Protein AF-A0A2C9CU06-F1 (afdb_monomer_lite)

Foldseek 3Di:
DAFPPPPPPDDPVLLVLCVVLVVQVVVCVVVVPQFDAPVNQVSCPGPNNLPDHGDGGDGDDDDPSNVVSVVVSVVVVVVRVVVVVVVVVVVVVVVVVVVVVVD

Sequence (103 aa):
MQRPSKYIHTDVPDWADTISMFGELRNHITHSTPTATEKLEKSCNIKGNMGFSFKSGDSIFVNLFHLMAIECFIDQYLNTLNTSLIDLAMKTSDRSSLQTSNQ

pLDDT: mean 87.32, std 11.25, range [45.38, 96.38]

Organism: NCBI:txid1690039

Radius of gyration: 18.96 Å; chains: 1; bounding box: 49×25×53 Å

Secondary structure (DSSP, 8-state):
-PPPTT--S--HHHHHHHHHHHHHHHHHHHTT--B--HHHHHHTSSTT-TT----TTSB----HHHHHHHHHHHHHHHHHHHHHHHHHHHHHHHHHHHHHT--

Structure (mmCIF, N/CA/C/O backbone):
data_AF-A0A2C9CU06-F1
#
_entry.id   AF-A0A2C9CU06-F1
#
loop_
_atom_site.group_PDB
_atom_site.id
_atom_site.type_symbol
_atom_site.label_atom_id
_atom_site.label_alt_id
_atom_site.label_comp_id
_atom_site.label_asym_id
_atom_site.label_entity_id
_atom_site.label_seq_id
_atom_site.pdbx_PDB_ins_code
_atom_site.Cartn_x
_atom_site.Cartn_y
_atom_site.Cartn_z
_atom_site.occupancy
_atom_site.B_iso_or_equiv
_atom_site.auth_seq_id
_atom_site.auth_comp_id
_atom_site.auth_asym_id
_atom_site.auth_atom_id
_atom_site.pdbx_PDB_model_num
ATOM 1 N N . MET A 1 1 ? 13.632 -2.893 -7.892 1.00 57.50 1 MET A N 1
ATOM 2 C CA . MET A 1 1 ? 12.681 -2.273 -8.837 1.00 57.50 1 MET A CA 1
ATOM 3 C C . MET A 1 1 ? 13.126 -0.834 -9.045 1.00 57.50 1 MET A C 1
ATOM 5 O O . MET A 1 1 ? 13.477 -0.206 -8.056 1.00 57.50 1 MET A O 1
ATOM 9 N N . GLN A 1 2 ? 13.232 -0.346 -10.282 1.00 63.03 2 GLN A N 1
ATOM 10 C CA . GLN A 1 2 ? 13.527 1.073 -10.524 1.00 63.03 2 GLN A CA 1
ATOM 11 C C . GLN A 1 2 ? 12.204 1.831 -10.640 1.00 63.03 2 GLN A C 1
ATOM 13 O O . GLN A 1 2 ? 11.273 1.339 -11.271 1.00 63.03 2 GLN A O 1
ATOM 18 N N . ARG A 1 3 ? 12.118 3.008 -10.018 1.00 69.88 3 ARG A N 1
ATOM 19 C CA . ARG A 1 3 ? 10.954 3.890 -10.125 1.00 69.88 3 ARG A CA 1
ATOM 20 C C . ARG A 1 3 ? 10.816 4.379 -11.576 1.00 69.88 3 ARG A C 1
ATOM 22 O O . ARG A 1 3 ? 11.780 4.952 -12.090 1.00 69.88 3 ARG A O 1
ATOM 29 N N . PRO A 1 4 ? 9.659 4.219 -12.244 1.00 71.19 4 PRO A N 1
ATOM 30 C CA . PRO A 1 4 ? 9.452 4.812 -13.557 1.00 71.19 4 PRO A CA 1
ATOM 31 C C . PRO A 1 4 ? 9.462 6.339 -13.463 1.00 71.19 4 P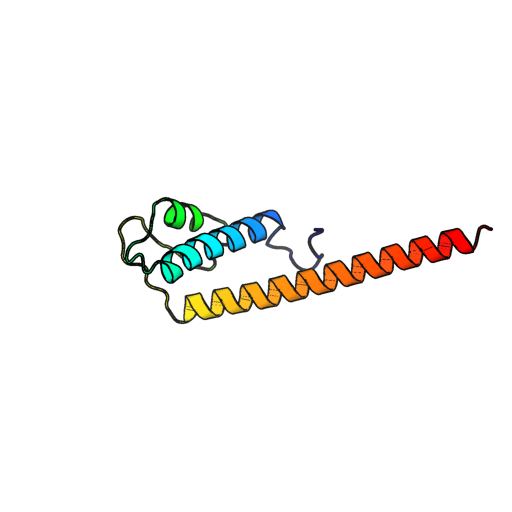RO A C 1
ATOM 33 O O . PRO A 1 4 ? 8.948 6.923 -12.508 1.00 71.19 4 PRO A O 1
ATOM 36 N N . SER A 1 5 ? 10.000 6.997 -14.489 1.00 73.00 5 SER A N 1
ATOM 37 C CA . SER A 1 5 ? 10.212 8.454 -14.528 1.00 73.00 5 SER A CA 1
ATOM 38 C C . SER A 1 5 ? 8.946 9.291 -14.310 1.00 73.00 5 SER A C 1
ATOM 40 O O . SER A 1 5 ? 9.036 10.428 -13.853 1.00 73.00 5 SER A O 1
ATOM 42 N N . LYS A 1 6 ? 7.766 8.728 -14.597 1.00 73.38 6 LYS A N 1
ATOM 43 C CA . LYS A 1 6 ? 6.462 9.388 -14.442 1.00 73.38 6 LYS A CA 1
ATOM 44 C C . LYS A 1 6 ? 5.996 9.509 -12.982 1.00 73.38 6 LYS A C 1
ATOM 46 O O . LYS A 1 6 ? 5.185 10.378 -12.682 1.00 73.38 6 LYS A O 1
ATOM 51 N N . TYR A 1 7 ? 6.506 8.685 -12.064 1.00 73.38 7 TYR A N 1
ATOM 52 C CA . TYR A 1 7 ? 6.073 8.677 -10.661 1.00 73.38 7 TYR A CA 1
ATOM 53 C C . TYR A 1 7 ? 6.865 9.681 -9.829 1.00 73.38 7 TYR A C 1
ATOM 55 O O . TYR A 1 7 ? 7.733 9.301 -9.056 1.00 73.38 7 TYR A O 1
ATOM 63 N N . ILE A 1 8 ? 6.602 10.977 -9.985 1.00 78.75 8 ILE A N 1
ATOM 64 C CA . ILE A 1 8 ? 7.413 12.046 -9.370 1.00 78.75 8 ILE A CA 1
ATOM 65 C C . ILE A 1 8 ? 7.186 12.255 -7.864 1.00 78.75 8 ILE A C 1
ATOM 67 O O . ILE A 1 8 ? 8.054 12.816 -7.200 1.00 78.75 8 ILE A O 1
ATOM 71 N N . HIS A 1 9 ? 6.060 11.792 -7.316 1.00 81.19 9 HIS A N 1
ATOM 72 C CA . HIS A 1 9 ? 5.662 12.082 -5.932 1.00 81.19 9 HIS A CA 1
ATOM 73 C C . HIS A 1 9 ? 5.850 10.920 -4.954 1.00 81.19 9 HIS A C 1
ATOM 75 O O . HIS A 1 9 ? 5.762 11.131 -3.747 1.00 81.19 9 HIS A O 1
ATOM 81 N N . THR A 1 10 ? 6.140 9.717 -5.442 1.00 83.94 10 THR A N 1
ATOM 82 C CA . THR A 1 10 ? 6.291 8.498 -4.632 1.00 83.94 10 THR A CA 1
ATOM 83 C C . THR A 1 10 ? 7.529 7.732 -5.062 1.00 83.94 10 THR A C 1
ATOM 85 O O . THR A 1 10 ? 7.856 7.746 -6.249 1.00 83.94 10 THR A O 1
ATOM 88 N N . ASP A 1 11 ? 8.164 7.020 -4.142 1.00 87.31 11 ASP A N 1
ATOM 89 C CA . ASP A 1 11 ? 9.268 6.108 -4.446 1.00 87.31 11 ASP A CA 1
ATOM 90 C C . ASP A 1 11 ? 8.924 4.650 -4.094 1.00 87.31 11 ASP A C 1
ATOM 92 O O . ASP A 1 11 ? 7.911 4.373 -3.456 1.00 87.31 11 ASP A O 1
ATOM 96 N N . VAL A 1 12 ? 9.758 3.699 -4.517 1.00 88.62 12 VAL A N 1
ATOM 97 C CA . VAL A 1 12 ? 9.557 2.261 -4.272 1.00 88.62 12 VAL A CA 1
ATOM 98 C C . VAL A 1 12 ? 9.336 1.933 -2.783 1.00 88.62 12 VAL A C 1
ATOM 100 O O . VAL A 1 12 ? 8.457 1.114 -2.505 1.00 88.62 12 VAL A O 1
ATOM 103 N N . PRO A 1 13 ? 10.049 2.555 -1.817 1.00 90.94 13 PRO A N 1
ATOM 104 C CA . PRO A 1 13 ? 9.753 2.369 -0.396 1.00 90.94 13 PRO A CA 1
ATOM 105 C C . PRO A 1 13 ? 8.332 2.797 -0.006 1.00 90.94 13 PRO A C 1
ATOM 107 O O . PRO A 1 13 ? 7.657 2.051 0.696 1.00 90.94 13 PRO A O 1
ATOM 110 N N . ASP A 1 14 ? 7.832 3.921 -0.540 1.00 90.50 14 ASP A N 1
ATOM 111 C CA . ASP A 1 14 ? 6.467 4.399 -0.262 1.00 90.50 14 ASP A CA 1
ATOM 112 C C . ASP A 1 14 ? 5.421 3.348 -0.699 1.00 90.50 14 ASP A C 1
ATOM 114 O O . ASP A 1 14 ? 4.399 3.136 -0.040 1.00 90.50 14 ASP A O 1
ATOM 118 N N . TRP A 1 15 ? 5.676 2.652 -1.814 1.00 91.56 15 TRP A N 1
ATOM 119 C CA . TRP A 1 15 ? 4.800 1.584 -2.306 1.00 91.56 15 TRP A CA 1
ATOM 120 C C . TRP A 1 15 ? 4.859 0.338 -1.428 1.00 91.56 15 TRP A C 1
ATOM 122 O O . TRP A 1 15 ? 3.824 -0.272 -1.168 1.00 91.56 15 TRP A O 1
ATOM 132 N N . ALA A 1 16 ? 6.051 -0.039 -0.963 1.00 92.56 16 ALA A N 1
ATOM 133 C CA . ALA A 1 16 ? 6.228 -1.173 -0.061 1.00 92.56 16 ALA A CA 1
ATOM 134 C C . ALA A 1 16 ? 5.503 -0.948 1.276 1.00 92.56 16 ALA A C 1
ATOM 136 O O . ALA A 1 16 ? 4.837 -1.859 1.777 1.00 92.56 16 ALA A O 1
ATOM 137 N N . ASP A 1 17 ? 5.563 0.273 1.807 1.00 93.81 17 ASP A N 1
ATOM 138 C CA . ASP A 1 17 ? 4.831 0.665 3.012 1.00 93.81 17 ASP A CA 1
ATOM 139 C C . ASP A 1 17 ? 3.314 0.575 2.795 1.00 93.81 17 ASP A C 1
ATOM 141 O O . ASP A 1 17 ? 2.595 0.012 3.622 1.00 93.81 17 ASP A O 1
ATOM 145 N N . THR A 1 18 ? 2.829 1.041 1.640 1.00 94.56 18 THR A N 1
ATOM 146 C CA . THR A 1 18 ? 1.403 0.966 1.274 1.00 94.56 18 THR A CA 1
ATOM 147 C C . THR A 1 18 ? 0.925 -0.487 1.150 1.00 94.56 18 THR A C 1
ATOM 149 O O . THR A 1 18 ? -0.114 -0.854 1.700 1.00 94.56 18 THR A O 1
ATOM 152 N N . ILE A 1 19 ? 1.711 -1.353 0.497 1.00 94.75 19 ILE A N 1
ATOM 153 C CA . ILE A 1 19 ? 1.427 -2.795 0.393 1.00 94.75 19 ILE A CA 1
ATOM 154 C C . ILE A 1 19 ? 1.391 -3.439 1.780 1.00 94.75 19 ILE A C 1
ATOM 156 O O . ILE A 1 19 ? 0.508 -4.250 2.063 1.00 94.75 19 ILE A O 1
ATOM 160 N N . SER A 1 20 ? 2.319 -3.062 2.659 1.00 94.38 20 SER A N 1
ATOM 161 C CA . SER A 1 20 ? 2.370 -3.570 4.032 1.00 94.38 20 SER A CA 1
ATOM 162 C C . SER A 1 20 ? 1.131 -3.153 4.827 1.00 94.38 20 SER A C 1
ATOM 164 O O . SER A 1 20 ? 0.520 -3.995 5.484 1.00 94.38 20 SER A O 1
ATOM 166 N N . MET A 1 21 ? 0.694 -1.894 4.702 1.00 95.38 21 MET A N 1
ATOM 167 C CA . MET A 1 21 ? -0.554 -1.406 5.300 1.00 95.38 21 MET A CA 1
ATOM 168 C C . MET A 1 21 ? -1.770 -2.209 4.813 1.00 95.38 21 MET A C 1
ATOM 170 O O . MET A 1 21 ? -2.592 -2.635 5.625 1.00 95.38 21 MET A O 1
ATOM 174 N N . PHE A 1 22 ? -1.880 -2.469 3.506 1.00 95.19 22 PHE A N 1
ATOM 175 C CA . PHE A 1 22 ? -2.956 -3.303 2.958 1.00 95.19 22 PHE A CA 1
ATOM 176 C C . PHE A 1 22 ? -2.880 -4.755 3.434 1.00 95.19 22 PHE A C 1
ATOM 178 O O . PHE A 1 22 ? -3.919 -5.371 3.668 1.00 95.19 22 PHE A O 1
ATOM 185 N N . GLY A 1 23 ? -1.675 -5.294 3.628 1.00 94.31 23 GLY A N 1
ATOM 186 C CA . GLY A 1 23 ? -1.463 -6.605 4.236 1.00 94.31 23 GLY A CA 1
ATOM 187 C C . GLY A 1 23 ? -2.052 -6.690 5.646 1.00 94.31 23 GLY A C 1
ATOM 188 O O . GLY A 1 23 ? -2.788 -7.632 5.946 1.00 94.31 23 GLY A O 1
ATOM 189 N N . GLU A 1 24 ? -1.804 -5.679 6.480 1.00 94.38 24 GLU A N 1
ATOM 190 C CA . GLU A 1 24 ? -2.375 -5.602 7.831 1.00 94.38 24 GLU A CA 1
ATOM 191 C C . GLU A 1 24 ? -3.895 -5.433 7.818 1.00 94.38 24 GLU A C 1
ATOM 193 O O . GLU A 1 24 ? -4.601 -6.134 8.546 1.00 94.38 24 GLU A O 1
ATOM 198 N N . LEU A 1 25 ? -4.425 -4.560 6.956 1.00 94.19 25 LEU A N 1
ATOM 199 C CA . LEU A 1 25 ? -5.870 -4.389 6.802 1.00 94.19 25 LEU A CA 1
ATOM 200 C C . LEU A 1 25 ? -6.546 -5.694 6.349 1.00 94.19 25 LEU A C 1
ATOM 202 O O . LEU A 1 25 ? -7.553 -6.110 6.922 1.00 94.19 25 LEU A O 1
ATOM 206 N N . ARG A 1 26 ? -5.970 -6.387 5.358 1.00 93.50 26 ARG A N 1
ATOM 207 C CA . ARG A 1 26 ? -6.460 -7.691 4.890 1.00 93.50 26 ARG A CA 1
ATOM 208 C C . ARG A 1 26 ? -6.445 -8.723 6.009 1.00 93.50 26 ARG A C 1
ATOM 210 O O . ARG A 1 26 ? -7.382 -9.516 6.108 1.00 93.50 26 ARG A O 1
ATOM 217 N N . ASN A 1 27 ? -5.392 -8.742 6.823 1.00 93.62 27 ASN A N 1
ATOM 218 C CA . ASN A 1 27 ? -5.277 -9.671 7.939 1.00 93.62 27 ASN A CA 1
ATOM 219 C C . ASN A 1 27 ? -6.439 -9.501 8.929 1.00 93.62 27 ASN A C 1
ATOM 221 O O . ASN A 1 27 ? -7.051 -10.494 9.319 1.00 93.62 27 ASN A O 1
ATOM 225 N N . HIS A 1 28 ? -6.793 -8.258 9.257 1.00 92.12 28 HIS A N 1
ATOM 226 C CA . HIS A 1 28 ? -7.949 -7.943 10.099 1.00 92.12 28 HIS A CA 1
ATOM 227 C C . HIS A 1 28 ? -9.275 -8.413 9.504 1.00 92.12 28 HIS A C 1
ATOM 229 O O . HIS A 1 28 ? -10.040 -9.099 10.180 1.00 92.12 28 HIS A O 1
ATOM 235 N N . ILE A 1 29 ? -9.516 -8.111 8.224 1.00 90.31 29 ILE A N 1
ATOM 236 C CA . ILE A 1 29 ? -10.740 -8.522 7.519 1.00 90.31 29 ILE A CA 1
ATOM 237 C C . ILE A 1 29 ? -10.855 -10.053 7.480 1.00 90.31 29 ILE A C 1
ATOM 239 O O . ILE A 1 29 ? -11.914 -10.605 7.765 1.00 90.31 29 ILE A O 1
ATOM 243 N N . THR A 1 30 ? -9.758 -10.750 7.169 1.00 93.38 30 THR A N 1
ATOM 244 C CA . THR A 1 30 ? -9.737 -12.217 7.020 1.00 93.38 30 THR A CA 1
ATOM 245 C C . THR A 1 30 ? -10.054 -12.929 8.333 1.00 93.38 30 THR A C 1
ATOM 247 O O . THR A 1 30 ? -10.771 -13.925 8.335 1.00 93.38 30 THR A O 1
ATOM 250 N N . HIS A 1 31 ? -9.546 -12.414 9.452 1.00 92.06 31 HIS A N 1
ATOM 251 C CA . HIS A 1 31 ? -9.749 -13.012 10.772 1.00 92.06 31 HIS A CA 1
ATOM 252 C C . HIS A 1 31 ? -10.965 -12.441 11.514 1.00 92.06 31 HIS A C 1
ATOM 254 O O . HIS A 1 31 ? -11.191 -12.797 12.667 1.00 92.06 31 HIS A O 1
ATOM 260 N N . SER A 1 32 ? -11.767 -11.591 10.857 1.00 87.00 32 SER A N 1
ATOM 261 C CA . SER A 1 32 ? -12.942 -10.934 11.447 1.00 87.00 32 SER A CA 1
ATOM 262 C C . SER A 1 32 ? -12.628 -10.200 12.755 1.00 87.00 32 SER A C 1
ATOM 264 O O . SER A 1 32 ? -13.448 -10.171 13.673 1.00 87.00 32 SER A 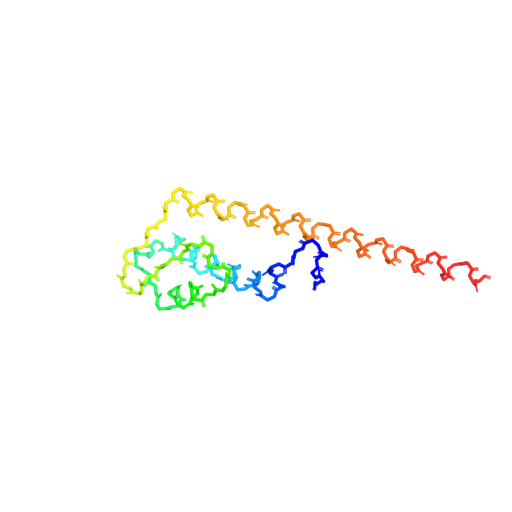O 1
ATOM 266 N N . THR A 1 33 ? -11.436 -9.605 12.850 1.00 88.50 33 THR A N 1
ATOM 267 C CA . THR A 1 33 ? -11.050 -8.798 14.008 1.00 88.50 33 THR A CA 1
ATOM 268 C C . THR A 1 33 ? -11.804 -7.468 13.934 1.00 88.50 33 THR A C 1
ATOM 270 O O . THR A 1 33 ? -11.586 -6.704 12.992 1.00 88.50 33 THR A O 1
ATOM 273 N N . PRO A 1 34 ? -12.708 -7.167 14.884 1.00 87.00 34 PRO A N 1
ATOM 274 C CA . PRO A 1 34 ? -13.601 -6.017 14.757 1.00 87.00 34 PRO A CA 1
ATOM 275 C C . PRO A 1 34 ? -12.890 -4.683 15.005 1.00 87.00 34 PRO A C 1
ATOM 277 O O . PRO A 1 34 ? -13.366 -3.646 14.547 1.00 87.00 34 PRO A O 1
ATOM 280 N N . THR A 1 35 ? -11.763 -4.696 15.720 1.00 95.12 35 THR A N 1
ATOM 281 C CA . THR A 1 35 ? -11.048 -3.496 16.160 1.00 95.12 35 THR A CA 1
ATOM 282 C C . THR A 1 35 ? -9.651 -3.401 15.562 1.00 95.12 35 THR A C 1
ATOM 284 O O . THR A 1 35 ? -8.957 -4.401 15.367 1.00 95.12 35 THR A O 1
ATOM 287 N N . ALA A 1 36 ? -9.215 -2.176 15.272 1.00 94.69 36 ALA A N 1
ATOM 288 C CA . ALA A 1 36 ? -7.882 -1.934 14.747 1.00 94.69 36 ALA A CA 1
ATOM 289 C C . ALA A 1 36 ? -6.816 -2.194 15.822 1.00 94.69 36 ALA A C 1
ATOM 291 O O . ALA A 1 36 ? -6.992 -1.881 17.000 1.00 94.69 36 ALA A O 1
ATOM 292 N N . THR A 1 37 ? -5.683 -2.754 15.402 1.00 95.06 37 THR A N 1
ATOM 293 C CA . THR A 1 37 ? -4.498 -2.937 16.251 1.00 95.06 37 THR A CA 1
ATOM 294 C C . THR A 1 37 ? -3.584 -1.718 16.190 1.00 95.06 37 THR A C 1
ATOM 296 O O . THR A 1 37 ? -3.585 -0.978 15.207 1.00 95.06 37 THR A O 1
ATOM 299 N N . GLU A 1 38 ? -2.691 -1.579 17.174 1.00 95.38 38 GLU A N 1
ATOM 300 C CA . GLU A 1 38 ? -1.611 -0.578 17.136 1.00 95.38 38 GLU A CA 1
ATOM 301 C C . GLU A 1 38 ? -0.752 -0.678 15.873 1.00 95.38 38 GLU A C 1
ATOM 303 O O . GLU A 1 38 ? -0.231 0.321 15.380 1.00 95.38 38 GLU A O 1
ATOM 308 N N . LYS A 1 39 ? -0.577 -1.897 15.352 1.00 93.81 39 LYS A N 1
ATOM 309 C CA . LYS A 1 39 ? 0.173 -2.129 14.119 1.00 93.81 39 LYS A CA 1
ATOM 310 C C . LYS A 1 39 ? -0.532 -1.487 12.925 1.00 93.81 39 LYS A C 1
ATOM 312 O O . LYS A 1 39 ? 0.122 -0.779 12.169 1.00 93.81 39 LYS A O 1
ATOM 317 N N . LEU A 1 40 ? -1.849 -1.674 12.806 1.00 93.81 40 LEU A N 1
ATOM 318 C CA . LEU A 1 40 ? -2.643 -1.060 11.743 1.00 93.81 40 LEU A CA 1
ATOM 319 C C . LEU A 1 40 ? -2.657 0.472 11.865 1.00 93.81 40 LEU A C 1
ATOM 321 O O . LEU A 1 40 ? -2.486 1.155 10.861 1.00 93.81 40 LEU A O 1
ATOM 325 N N . GLU A 1 41 ? -2.772 1.011 13.082 1.00 95.44 41 GLU A N 1
ATOM 326 C CA . GLU A 1 41 ? -2.664 2.459 13.312 1.00 95.44 41 GLU A CA 1
ATOM 327 C C . GLU A 1 41 ? -1.304 3.011 12.863 1.00 95.44 41 GLU A C 1
ATOM 329 O O . GLU A 1 41 ? -1.239 4.010 12.145 1.00 95.44 41 GLU A O 1
ATOM 334 N N . LYS A 1 42 ? -0.202 2.351 13.241 1.00 94.31 42 LYS A N 1
ATOM 335 C CA . LYS A 1 42 ? 1.147 2.756 12.81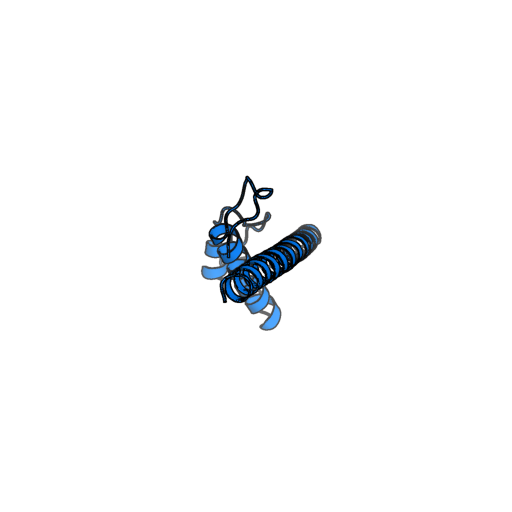7 1.00 94.31 42 LYS A CA 1
ATOM 336 C C . LYS A 1 42 ? 1.291 2.711 11.297 1.00 94.31 42 LYS A C 1
ATOM 338 O O . LYS A 1 42 ? 1.890 3.619 10.728 1.00 94.31 42 LYS A O 1
ATOM 343 N N . SER A 1 43 ? 0.705 1.712 10.639 1.00 92.38 43 SER A N 1
ATOM 344 C CA . SER A 1 43 ? 0.708 1.597 9.178 1.00 92.38 43 SER A CA 1
ATOM 345 C C . SER A 1 43 ? -0.075 2.705 8.464 1.00 92.38 43 SER A C 1
ATOM 347 O O . SER A 1 43 ? 0.201 2.955 7.297 1.00 92.38 43 SER A O 1
ATOM 349 N N . CYS A 1 44 ? -0.991 3.414 9.135 1.00 92.75 44 CYS A N 1
ATOM 350 C CA . CYS A 1 44 ? -1.655 4.599 8.573 1.00 92.75 44 CYS A CA 1
ATOM 351 C C . CYS A 1 44 ? -0.798 5.879 8.641 1.00 92.75 44 CYS A C 1
ATOM 353 O O . CYS A 1 44 ? -1.124 6.868 7.983 1.00 92.75 44 CYS A O 1
ATOM 355 N N . ASN A 1 45 ? 0.313 5.880 9.388 1.00 92.31 45 ASN A N 1
ATOM 356 C CA . ASN A 1 45 ? 1.228 7.023 9.510 1.00 92.31 45 ASN A CA 1
ATOM 357 C C . ASN A 1 45 ? 2.343 6.991 8.452 1.00 92.31 45 ASN A C 1
ATOM 359 O O . ASN A 1 45 ? 3.511 7.238 8.750 1.00 92.31 45 ASN A O 1
ATOM 363 N N . ILE A 1 46 ? 1.983 6.671 7.211 1.00 90.94 46 ILE A N 1
ATOM 364 C CA . ILE A 1 46 ? 2.897 6.627 6.068 1.00 90.94 46 ILE A CA 1
ATOM 365 C C . ILE A 1 46 ? 2.474 7.659 5.025 1.00 90.94 46 ILE A C 1
ATOM 367 O O . ILE A 1 46 ? 1.310 8.050 4.940 1.00 90.94 46 ILE A O 1
ATOM 371 N N . LYS A 1 47 ? 3.412 8.072 4.174 1.00 86.62 47 LYS A N 1
ATOM 372 C CA . LYS A 1 47 ? 3.134 9.010 3.078 1.00 86.62 47 LYS A CA 1
ATOM 373 C C . LYS A 1 47 ? 2.092 8.469 2.086 1.00 86.62 47 LYS A C 1
ATOM 375 O O . LYS A 1 47 ? 1.307 9.237 1.541 1.00 86.62 47 LYS A O 1
ATOM 380 N N . GLY A 1 48 ? 2.076 7.152 1.879 1.00 83.81 48 GLY A N 1
ATOM 381 C CA . GLY A 1 48 ? 1.136 6.434 1.017 1.00 83.81 48 GLY A CA 1
ATOM 382 C C . GLY A 1 48 ? -0.094 5.888 1.744 1.00 83.81 48 GLY A C 1
ATOM 383 O O . GLY A 1 48 ? -0.588 4.834 1.373 1.00 83.81 48 GLY A O 1
ATOM 384 N N . ASN A 1 49 ? -0.593 6.545 2.796 1.00 89.06 49 ASN A N 1
ATOM 385 C CA . ASN A 1 49 ? -1.713 5.994 3.570 1.00 89.06 49 ASN A CA 1
ATOM 386 C C . ASN A 1 49 ? -3.053 6.010 2.825 1.00 89.06 49 ASN A C 1
ATOM 388 O O . ASN A 1 49 ? -4.027 5.507 3.362 1.00 89.06 49 ASN A O 1
ATOM 392 N N . MET A 1 50 ? -3.128 6.609 1.630 1.00 89.44 50 MET A N 1
ATOM 393 C CA . MET A 1 50 ? -4.302 6.611 0.747 1.00 89.44 50 MET A CA 1
ATOM 394 C C . MET A 1 50 ? -5.611 7.075 1.421 1.00 89.44 50 MET A C 1
ATOM 396 O O . MET A 1 50 ? -6.700 6.671 1.017 1.00 89.44 50 MET A O 1
ATOM 400 N N . GLY A 1 51 ? -5.514 7.926 2.449 1.00 90.50 51 GLY A N 1
ATOM 401 C CA . GLY A 1 51 ? -6.662 8.436 3.204 1.00 90.50 51 GLY A CA 1
ATOM 402 C C . GLY A 1 51 ? -7.164 7.521 4.326 1.00 90.50 51 GLY A C 1
ATOM 403 O O . GLY A 1 51 ? -8.151 7.858 4.974 1.00 90.50 51 GLY A O 1
ATOM 404 N N . PHE A 1 52 ? -6.486 6.403 4.595 1.00 94.00 52 PHE A N 1
ATOM 405 C CA . PHE A 1 52 ? -6.766 5.557 5.752 1.00 94.00 52 PHE A CA 1
ATOM 406 C C . PHE A 1 52 ? -6.259 6.205 7.049 1.00 94.00 52 PHE A C 1
ATOM 408 O O . PHE A 1 52 ? -5.143 6.721 7.113 1.00 94.00 52 PHE A O 1
ATOM 415 N N . SER A 1 53 ? -7.075 6.144 8.101 1.00 95.00 53 SER A N 1
ATOM 416 C CA . SER A 1 53 ? -6.815 6.807 9.387 1.00 95.00 53 SER A CA 1
ATOM 417 C C . SER A 1 53 ? -7.256 5.968 10.595 1.00 95.00 53 SER A C 1
ATOM 419 O O . SER A 1 53 ? -7.818 6.489 11.557 1.00 95.00 53 SER A O 1
ATOM 421 N N . PHE A 1 54 ? -7.009 4.655 10.556 1.00 95.12 54 PHE A N 1
ATOM 422 C CA . PHE A 1 54 ? -7.389 3.745 11.640 1.00 95.12 54 PHE A CA 1
ATOM 423 C C . PHE A 1 54 ? -6.696 4.084 12.968 1.00 95.12 54 PHE A C 1
ATOM 425 O O . PHE A 1 54 ? -5.538 4.508 12.993 1.00 95.12 54 PHE A O 1
ATOM 432 N N . LYS A 1 55 ? -7.404 3.844 14.076 1.00 95.75 55 LYS A N 1
ATOM 433 C CA . LYS A 1 55 ? -6.944 4.079 15.449 1.00 95.75 55 LYS A CA 1
ATOM 434 C C . LYS A 1 55 ? -7.098 2.828 16.292 1.00 95.75 55 LYS A C 1
ATOM 436 O O . LYS A 1 55 ? -8.123 2.161 16.207 1.00 95.75 55 LYS A O 1
ATOM 441 N N . SER A 1 56 ? -6.074 2.487 17.072 1.00 96.38 56 SER A N 1
ATOM 442 C CA . SER A 1 56 ? -6.077 1.266 17.878 1.00 96.38 56 SER A CA 1
ATOM 443 C C . SER A 1 56 ? -7.275 1.234 18.832 1.00 96.38 56 SER A C 1
ATOM 445 O O . SER A 1 56 ? -7.544 2.211 19.526 1.00 96.38 56 SER A O 1
ATOM 447 N N . GLY A 1 57 ? -7.988 0.109 18.868 1.00 95.25 57 GLY A N 1
ATOM 448 C CA . GLY A 1 57 ? -9.198 -0.069 19.675 1.00 95.25 57 GLY A CA 1
ATOM 449 C C . GLY A 1 57 ? -10.497 0.384 19.001 1.00 95.25 57 GLY A C 1
ATOM 450 O O . GLY A 1 57 ? -11.558 -0.108 19.387 1.00 95.25 57 GLY A O 1
ATOM 451 N N . ASP A 1 58 ? -10.433 1.220 17.962 1.00 95.31 58 ASP A N 1
ATOM 452 C CA . ASP A 1 58 ? -11.620 1.629 17.209 1.00 95.31 58 ASP A CA 1
ATOM 453 C C . ASP A 1 58 ? -12.088 0.524 16.262 1.00 95.31 58 ASP A C 1
ATOM 455 O O . ASP A 1 58 ? -11.302 -0.300 15.781 1.00 95.31 58 ASP A O 1
ATOM 459 N N . SER A 1 59 ? -13.388 0.525 15.959 1.00 94.50 59 SER A N 1
ATOM 460 C CA . SER A 1 59 ? -13.967 -0.390 14.978 1.00 94.50 59 SER A CA 1
ATOM 461 C C . SER A 1 59 ? -13.352 -0.158 13.600 1.00 94.50 59 SER A C 1
ATOM 463 O O . SER A 1 59 ? -13.295 0.972 13.110 1.00 94.50 59 SER A O 1
ATOM 465 N N . ILE A 1 60 ? -12.962 -1.237 12.924 1.00 93.69 60 ILE A N 1
ATOM 466 C CA . ILE A 1 60 ? -12.480 -1.149 11.546 1.00 93.69 60 ILE A CA 1
ATOM 467 C C . ILE A 1 60 ? -13.673 -0.864 10.640 1.00 93.69 60 ILE A C 1
ATOM 469 O O . ILE A 1 60 ? -14.573 -1.690 10.492 1.00 93.69 60 ILE A O 1
ATOM 473 N N . PHE A 1 61 ? -13.669 0.311 10.015 1.00 91.88 61 PHE A N 1
ATOM 474 C CA . PHE A 1 61 ? -14.677 0.704 9.041 1.00 91.88 61 PHE A CA 1
ATOM 475 C C . PHE A 1 61 ? -14.028 1.029 7.696 1.00 91.88 61 PHE A C 1
ATOM 477 O O . PHE A 1 61 ? -13.260 1.983 7.556 1.00 91.88 61 PHE A O 1
ATOM 484 N N . VAL A 1 62 ? -14.349 0.222 6.687 1.00 92.44 62 VAL A N 1
ATOM 485 C CA . VAL A 1 62 ? -13.904 0.417 5.305 1.00 92.44 62 VAL A CA 1
ATOM 486 C C . VAL A 1 62 ? -15.093 0.917 4.494 1.00 92.44 62 VAL A C 1
ATOM 488 O O . VAL A 1 62 ? -16.104 0.230 4.387 1.00 92.44 62 VAL A O 1
ATOM 491 N N . ASN A 1 63 ? -14.984 2.125 3.944 1.00 94.06 63 ASN A N 1
ATOM 492 C CA . ASN A 1 63 ? -16.025 2.730 3.119 1.00 94.06 63 ASN A CA 1
ATOM 493 C C . ASN A 1 63 ? -15.704 2.570 1.621 1.00 94.06 63 ASN A C 1
ATOM 495 O O . ASN A 1 63 ? -14.649 2.062 1.241 1.00 94.06 63 ASN A O 1
ATOM 499 N N . LEU A 1 64 ? -16.611 3.035 0.760 1.00 95.62 64 LEU A N 1
ATOM 500 C CA . LEU A 1 64 ? -16.430 2.958 -0.690 1.00 95.62 64 LEU A CA 1
ATOM 501 C C . LEU A 1 64 ? -15.165 3.685 -1.173 1.00 95.62 64 LEU A C 1
ATOM 503 O O . LEU A 1 64 ? -14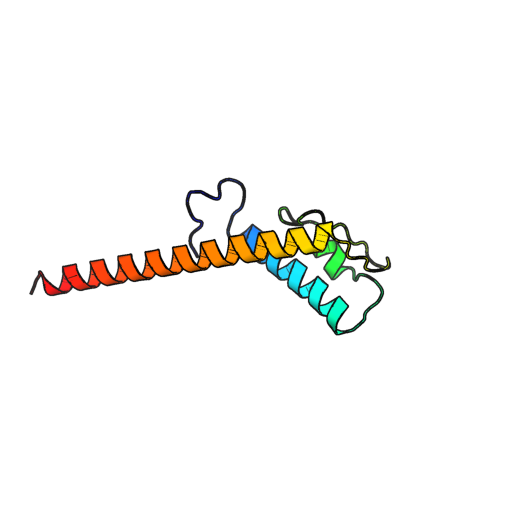.459 3.167 -2.032 1.00 95.62 64 LEU A O 1
ATOM 507 N N . PHE A 1 65 ? -14.848 4.848 -0.598 1.00 95.50 65 PHE A N 1
ATOM 508 C CA . PHE A 1 65 ? -13.642 5.599 -0.952 1.00 95.50 65 PHE A CA 1
ATOM 509 C C . PHE A 1 65 ? -12.369 4.779 -0.696 1.00 95.50 65 PHE A C 1
ATOM 511 O O . PHE A 1 65 ? -11.505 4.702 -1.564 1.00 95.50 65 PHE A O 1
ATOM 518 N N . HIS A 1 66 ? -12.285 4.101 0.450 1.00 94.75 66 HIS A N 1
ATOM 519 C CA . HIS A 1 66 ? -11.174 3.209 0.778 1.00 94.75 66 HIS A CA 1
ATOM 520 C C . HIS A 1 66 ? -11.021 2.072 -0.244 1.00 94.75 66 HIS A C 1
ATOM 522 O O . HIS A 1 66 ? -9.903 1.758 -0.651 1.00 94.75 66 HIS A O 1
ATOM 528 N N . LEU A 1 67 ? -12.132 1.474 -0.690 1.00 95.19 67 LEU A N 1
ATOM 529 C CA . LEU A 1 67 ? -12.110 0.411 -1.701 1.00 95.19 67 LEU A CA 1
ATOM 530 C C . LEU A 1 67 ? -11.616 0.928 -3.058 1.00 95.19 67 LEU A C 1
ATOM 532 O O . LEU A 1 67 ? -10.742 0.310 -3.663 1.00 95.19 67 LEU A O 1
ATOM 536 N N . MET A 1 68 ? -12.105 2.092 -3.491 1.00 96.19 68 MET A N 1
ATOM 537 C CA . MET A 1 68 ? -11.648 2.745 -4.723 1.00 96.19 68 MET A CA 1
ATOM 538 C C . MET A 1 68 ? -10.159 3.108 -4.661 1.00 96.19 68 MET A C 1
ATOM 540 O O . MET A 1 68 ? -9.440 2.972 -5.649 1.00 96.19 68 MET A O 1
ATOM 544 N N . ALA A 1 69 ? -9.675 3.556 -3.500 1.00 94.50 69 ALA A N 1
ATOM 545 C CA . ALA A 1 69 ? -8.269 3.886 -3.299 1.00 94.50 69 ALA A CA 1
ATOM 546 C C . ALA A 1 69 ? -7.367 2.643 -3.404 1.00 94.50 69 ALA A C 1
ATOM 548 O O . ALA A 1 69 ? -6.316 2.706 -4.043 1.00 94.50 69 ALA A O 1
ATOM 549 N N . ILE A 1 70 ? -7.792 1.512 -2.827 1.00 95.00 70 ILE A N 1
ATOM 550 C CA . ILE A 1 70 ? -7.095 0.223 -2.959 1.00 95.00 70 ILE A CA 1
ATOM 551 C C . ILE A 1 70 ? -7.055 -0.219 -4.426 1.00 95.00 70 ILE A C 1
ATOM 553 O O . ILE A 1 70 ? -5.987 -0.568 -4.924 1.00 95.00 70 ILE A O 1
ATOM 557 N N . GLU A 1 71 ? -8.190 -0.184 -5.128 1.00 95.56 71 GLU A N 1
ATOM 558 C CA . GLU A 1 71 ? -8.278 -0.571 -6.542 1.00 95.56 71 GLU A CA 1
ATOM 559 C C . GLU A 1 71 ? -7.353 0.281 -7.422 1.00 95.56 71 GLU A C 1
ATOM 561 O O . GLU A 1 71 ? -6.543 -0.257 -8.177 1.00 95.56 71 GLU A O 1
ATOM 566 N N . CYS A 1 72 ? -7.405 1.605 -7.256 1.00 94.31 72 CYS A N 1
ATOM 567 C CA . CYS A 1 72 ? -6.548 2.548 -7.971 1.00 94.31 72 CYS A CA 1
ATOM 568 C C . CYS A 1 72 ? -5.058 2.268 -7.727 1.00 94.31 72 CYS A C 1
ATOM 570 O O . CYS A 1 72 ? -4.264 2.246 -8.670 1.00 94.31 72 CYS A O 1
ATOM 572 N N . PHE A 1 73 ? -4.669 2.007 -6.474 1.00 93.81 73 PHE A N 1
ATOM 573 C CA . PHE A 1 73 ? -3.290 1.644 -6.155 1.00 93.81 73 PHE A CA 1
ATOM 574 C C . PHE A 1 73 ? -2.868 0.348 -6.852 1.00 93.81 73 PHE A C 1
ATOM 576 O O . PHE A 1 73 ? -1.788 0.301 -7.438 1.00 93.81 73 PHE A O 1
ATOM 583 N N . ILE A 1 74 ? -3.701 -0.697 -6.801 1.00 94.56 74 ILE A N 1
ATOM 584 C CA . ILE A 1 74 ? -3.388 -1.999 -7.403 1.00 94.56 74 ILE A CA 1
ATOM 585 C C . ILE A 1 74 ? -3.208 -1.860 -8.917 1.00 94.56 74 ILE A C 1
ATOM 587 O O . ILE A 1 74 ? -2.217 -2.362 -9.446 1.00 94.56 74 ILE A O 1
ATOM 591 N N . ASP A 1 75 ? -4.106 -1.149 -9.602 1.00 94.88 75 ASP A N 1
ATOM 592 C CA . ASP A 1 75 ? -3.995 -0.911 -11.044 1.00 94.88 75 ASP A CA 1
ATOM 593 C C . ASP A 1 75 ? -2.683 -0.190 -11.396 1.00 94.88 75 ASP A C 1
ATOM 595 O O . ASP A 1 75 ? -1.888 -0.669 -12.211 1.00 94.88 75 ASP A O 1
ATOM 599 N N . GLN A 1 76 ? -2.385 0.918 -10.713 1.00 90.88 76 GLN A N 1
ATOM 600 C CA . GLN A 1 76 ? -1.158 1.680 -10.952 1.00 90.88 76 GLN A CA 1
ATOM 601 C C . GLN A 1 76 ? 0.106 0.871 -10.638 1.00 90.88 76 GLN A C 1
ATOM 603 O O . GLN A 1 76 ? 1.093 0.945 -11.380 1.00 90.88 76 GLN A O 1
ATOM 608 N N . TYR A 1 77 ? 0.085 0.095 -9.555 1.00 92.00 77 TYR A N 1
ATOM 609 C CA . TYR A 1 77 ? 1.203 -0.740 -9.137 1.00 92.00 77 TYR A CA 1
ATOM 610 C C . TYR A 1 77 ? 1.481 -1.855 -10.150 1.00 92.00 7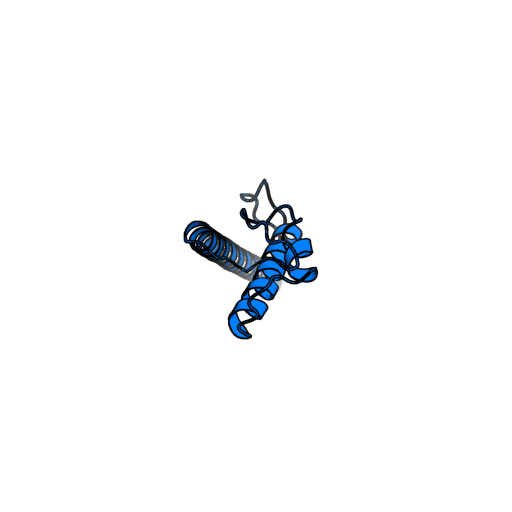7 TYR A C 1
ATOM 612 O O . TYR A 1 77 ? 2.627 -2.033 -10.571 1.00 92.00 77 TYR A O 1
ATOM 620 N N . LEU A 1 78 ? 0.445 -2.568 -10.602 1.00 93.62 78 LEU A N 1
ATOM 621 C CA . LEU A 1 78 ? 0.586 -3.643 -11.585 1.00 93.62 78 LEU A CA 1
ATOM 622 C C . LEU A 1 78 ? 1.015 -3.110 -12.954 1.00 93.62 78 LEU A C 1
ATOM 624 O O . LEU A 1 78 ? 1.921 -3.677 -13.566 1.00 93.62 78 LEU A O 1
ATOM 628 N N . ASN A 1 79 ? 0.453 -1.988 -13.406 1.00 91.88 79 ASN A N 1
ATOM 629 C CA . ASN A 1 79 ? 0.879 -1.332 -14.645 1.00 91.88 79 ASN A CA 1
ATOM 630 C C . ASN A 1 79 ? 2.360 -0.926 -14.592 1.00 91.88 79 ASN A C 1
ATOM 632 O O . ASN A 1 79 ? 3.117 -1.144 -15.545 1.00 91.88 79 ASN A O 1
ATOM 636 N N . THR A 1 80 ? 2.802 -0.402 -13.448 1.00 90.75 80 THR A N 1
ATOM 637 C CA . THR A 1 80 ? 4.209 -0.062 -13.202 1.00 90.75 80 THR A CA 1
ATOM 638 C C . THR A 1 80 ? 5.109 -1.290 -13.225 1.00 90.75 80 THR A C 1
ATOM 640 O O . THR A 1 80 ? 6.168 -1.267 -13.861 1.00 90.75 80 THR A O 1
ATOM 643 N N . LEU A 1 81 ? 4.698 -2.365 -12.552 1.00 90.62 81 LEU A N 1
ATOM 644 C CA . LEU A 1 81 ? 5.441 -3.618 -12.504 1.00 90.62 81 LEU A CA 1
ATOM 645 C C . LEU A 1 81 ? 5.589 -4.233 -13.893 1.00 90.62 81 LEU A C 1
ATOM 647 O O . LEU A 1 81 ? 6.709 -4.535 -14.302 1.00 90.62 81 LEU A O 1
ATOM 651 N N . ASN A 1 82 ? 4.494 -4.328 -14.643 1.00 92.19 82 ASN A N 1
ATOM 652 C CA . ASN A 1 82 ? 4.490 -4.855 -16.003 1.00 92.19 82 ASN A CA 1
ATOM 653 C C . ASN A 1 82 ? 5.418 -4.048 -16.918 1.00 92.19 82 ASN A C 1
ATOM 655 O O . ASN A 1 82 ? 6.277 -4.626 -17.581 1.00 92.19 82 ASN A O 1
ATOM 659 N N . THR A 1 83 ? 5.318 -2.716 -16.894 1.00 89.06 83 THR A N 1
ATOM 660 C CA . THR A 1 83 ? 6.199 -1.838 -17.687 1.00 89.06 83 THR A CA 1
ATOM 661 C C . THR A 1 83 ? 7.669 -2.035 -17.307 1.00 89.06 83 THR A C 1
ATOM 663 O O . THR A 1 83 ? 8.525 -2.191 -18.172 1.00 89.06 83 THR A O 1
ATOM 666 N N . SER A 1 84 ? 7.963 -2.114 -16.006 1.00 88.00 84 SER A N 1
ATOM 667 C CA . SER A 1 84 ? 9.330 -2.315 -15.508 1.00 88.00 84 SER A CA 1
ATOM 668 C C . SER A 1 84 ? 9.920 -3.666 -15.933 1.00 88.00 84 SER A C 1
ATOM 670 O O . SER A 1 84 ? 11.120 -3.762 -16.194 1.00 88.00 84 SER A O 1
ATOM 672 N N . LEU A 1 85 ? 9.096 -4.717 -15.990 1.00 89.81 85 LEU A N 1
ATOM 673 C CA . LEU A 1 85 ? 9.505 -6.047 -16.445 1.00 89.81 85 LEU A CA 1
ATOM 674 C C . LEU A 1 85 ? 9.764 -6.078 -17.955 1.00 89.81 85 LEU A C 1
ATOM 676 O O . LEU A 1 85 ? 10.753 -6.673 -18.382 1.00 89.81 85 LEU A O 1
ATOM 680 N N . ILE A 1 86 ? 8.928 -5.402 -18.748 1.00 90.75 86 ILE A N 1
ATOM 681 C CA . ILE A 1 86 ? 9.140 -5.240 -20.194 1.00 90.75 86 ILE A CA 1
ATOM 682 C C . ILE A 1 86 ? 10.466 -4.514 -20.451 1.00 90.75 86 ILE A C 1
ATOM 684 O O . ILE A 1 86 ? 11.307 -5.030 -21.187 1.00 90.75 86 ILE A O 1
ATOM 688 N N . ASP A 1 87 ? 10.708 -3.384 -19.782 1.00 88.00 87 ASP A N 1
ATOM 689 C CA . ASP A 1 87 ? 11.958 -2.624 -19.913 1.00 88.00 87 ASP A CA 1
ATOM 690 C C . ASP A 1 87 ? 13.190 -3.474 -19.566 1.00 88.00 87 ASP A C 1
ATOM 692 O O . ASP A 1 87 ? 14.234 -3.387 -20.220 1.00 88.00 87 ASP A O 1
ATOM 696 N N . LEU A 1 88 ? 13.085 -4.312 -18.529 1.00 87.94 88 LEU A N 1
ATOM 697 C CA . LEU A 1 88 ? 14.150 -5.230 -18.131 1.00 87.94 88 LEU A CA 1
ATOM 698 C C . LEU A 1 88 ? 14.412 -6.300 -19.202 1.00 87.94 88 LEU A C 1
ATOM 700 O O . LEU A 1 88 ? 15.574 -6.582 -19.514 1.00 87.94 88 LEU A O 1
ATOM 704 N N . ALA A 1 89 ? 13.357 -6.880 -19.775 1.00 91.06 89 ALA A N 1
ATOM 705 C CA . ALA A 1 89 ? 13.462 -7.885 -20.828 1.00 91.06 89 ALA A CA 1
ATOM 706 C C . ALA A 1 89 ? 14.083 -7.303 -22.110 1.00 91.06 89 ALA A C 1
ATOM 708 O O . ALA A 1 89 ? 14.974 -7.923 -22.697 1.00 91.06 89 ALA A O 1
ATOM 709 N N . MET A 1 90 ? 13.687 -6.086 -22.500 1.00 88.94 90 MET A N 1
ATOM 710 C CA . MET A 1 90 ? 14.253 -5.387 -23.660 1.00 88.94 90 MET A CA 1
ATOM 711 C C . MET A 1 90 ? 15.746 -5.098 -23.462 1.00 88.94 90 MET A C 1
ATOM 713 O O . MET A 1 90 ? 16.565 -5.519 -24.275 1.00 88.94 90 MET A O 1
ATOM 717 N N . LYS A 1 91 ? 16.135 -4.519 -22.316 1.00 86.88 91 LYS A N 1
ATOM 718 C CA . LYS A 1 91 ? 17.553 -4.264 -21.981 1.00 86.88 91 LYS A CA 1
ATOM 719 C C . LYS A 1 91 ? 18.411 -5.531 -21.977 1.00 86.88 91 LYS A C 1
ATOM 721 O O . LYS A 1 91 ? 19.598 -5.478 -22.300 1.00 86.88 91 LYS A O 1
ATOM 726 N N . THR A 1 92 ? 17.840 -6.660 -21.564 1.00 83.75 92 THR A N 1
ATOM 727 C CA . THR A 1 92 ? 18.544 -7.950 -21.544 1.00 83.75 92 THR A CA 1
ATOM 728 C C . THR A 1 92 ? 18.709 -8.505 -22.961 1.00 83.75 92 THR A C 1
ATOM 730 O O . THR A 1 92 ? 19.793 -8.974 -23.315 1.00 83.75 92 THR A O 1
ATOM 733 N N . SER A 1 93 ? 17.679 -8.382 -23.800 1.00 79.88 93 SER A N 1
ATOM 734 C CA . SER A 1 93 ? 17.717 -8.791 -25.211 1.00 79.88 93 SER A CA 1
ATOM 735 C C . SER A 1 93 ? 18.751 -7.987 -26.007 1.00 79.88 93 SER A C 1
ATOM 737 O O . SER A 1 93 ? 19.576 -8.573 -26.708 1.00 79.88 93 SER A O 1
ATOM 739 N N . ASP A 1 94 ? 18.804 -6.668 -25.807 1.00 75.31 94 ASP A N 1
ATOM 740 C CA . ASP A 1 94 ? 19.785 -5.793 -26.461 1.00 75.31 94 ASP A CA 1
ATOM 741 C C . ASP A 1 94 ? 21.229 -6.171 -26.089 1.00 75.31 94 ASP A C 1
ATOM 743 O O . ASP A 1 94 ? 22.087 -6.297 -26.964 1.00 75.31 94 ASP A O 1
ATOM 747 N N . ARG A 1 95 ? 21.510 -6.452 -24.805 1.00 70.00 95 ARG A N 1
ATOM 748 C CA . ARG A 1 95 ? 22.841 -6.932 -24.372 1.00 70.00 95 ARG A CA 1
ATOM 749 C C . ARG A 1 95 ? 23.231 -8.262 -25.013 1.00 70.00 95 ARG A C 1
ATOM 751 O O . ARG A 1 95 ? 24.403 -8.454 -25.326 1.00 70.00 95 ARG A O 1
ATOM 758 N N . SER A 1 96 ? 22.262 -9.152 -25.208 1.00 67.38 96 SER A N 1
ATOM 759 C CA . SER A 1 96 ? 22.474 -10.460 -25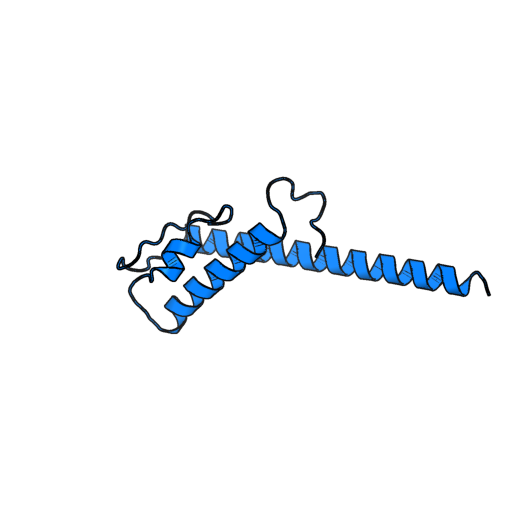.836 1.00 67.38 96 SER A CA 1
ATOM 760 C C . SER A 1 96 ? 22.875 -10.303 -27.308 1.00 67.38 96 SER A C 1
ATOM 762 O O . SER A 1 96 ? 23.836 -10.921 -27.756 1.00 67.38 96 SER A O 1
ATOM 764 N N . SER A 1 97 ? 22.200 -9.404 -28.038 1.00 66.88 97 SER A N 1
ATOM 765 C CA . SER A 1 97 ? 22.484 -9.113 -29.454 1.00 66.88 97 SER A CA 1
ATOM 766 C C . SER A 1 97 ? 23.841 -8.426 -29.701 1.00 66.88 97 SER A C 1
ATOM 768 O O . SER A 1 97 ? 24.490 -8.654 -30.725 1.00 66.88 97 SER A O 1
ATOM 770 N N . LEU A 1 98 ? 24.321 -7.626 -28.742 1.00 62.53 98 LEU A N 1
ATOM 771 C CA . LEU A 1 98 ? 25.638 -6.976 -28.798 1.00 62.53 98 LEU A CA 1
ATOM 772 C C . LEU A 1 98 ? 26.801 -7.947 -28.539 1.00 62.53 98 LEU A C 1
ATOM 774 O O . LEU A 1 98 ? 27.912 -7.714 -29.018 1.00 62.53 98 LEU A O 1
ATOM 778 N N . GLN A 1 99 ? 26.567 -9.035 -27.800 1.00 58.91 99 GLN A N 1
ATOM 779 C CA . GLN A 1 99 ? 27.579 -10.069 -27.563 1.00 58.91 99 GLN A CA 1
ATOM 780 C C . GLN A 1 99 ? 27.723 -11.030 -28.749 1.00 58.91 99 GLN A C 1
ATOM 782 O O . GLN A 1 99 ? 28.840 -11.436 -29.052 1.00 58.91 99 GLN A O 1
ATOM 787 N N . THR A 1 100 ? 26.641 -11.331 -29.473 1.00 58.00 100 THR A N 1
ATOM 788 C CA . THR A 1 100 ? 26.691 -12.177 -30.681 1.00 58.00 100 THR A CA 1
ATOM 789 C C . THR A 1 100 ? 27.246 -11.465 -31.915 1.00 58.00 100 THR A C 1
ATOM 791 O O . THR A 1 100 ? 27.617 -12.129 -32.869 1.00 58.00 100 THR A O 1
ATOM 794 N N . SER A 1 101 ? 27.297 -10.128 -31.914 1.00 55.59 101 SER A N 1
ATOM 795 C CA . SER A 1 101 ? 27.818 -9.326 -33.038 1.00 55.59 101 SER A CA 1
ATOM 796 C C . SER A 1 101 ? 29.329 -9.044 -32.951 1.00 55.59 101 SER A C 1
ATOM 798 O O . SER A 1 101 ? 29.890 -8.454 -33.868 1.00 55.59 101 SER A O 1
ATOM 800 N N . ASN A 1 102 ? 29.978 -9.419 -31.841 1.00 54.09 102 ASN A N 1
ATOM 801 C CA . ASN A 1 102 ? 31.422 -9.257 -31.604 1.00 54.09 102 ASN A CA 1
ATOM 802 C C . ASN A 1 102 ? 32.181 -10.605 -31.598 1.00 54.09 102 ASN A C 1
ATOM 804 O O . ASN A 1 102 ? 33.308 -10.673 -31.103 1.00 54.09 102 ASN A O 1
ATOM 808 N N . GLN A 1 103 ? 31.561 -11.666 -32.123 1.00 45.38 103 GLN A N 1
ATOM 809 C CA . GLN A 1 103 ? 32.189 -12.944 -32.480 1.00 45.38 103 GLN A CA 1
ATOM 810 C C . GLN A 1 103 ? 32.066 -13.152 -33.987 1.00 45.38 103 GLN A C 1
ATOM 812 O O . GLN A 1 103 ? 33.016 -13.729 -34.558 1.00 45.38 103 GLN A O 1
#